Protein AF-A0A9D0VZZ7-F1 (afdb_monomer_lite)

Foldseek 3Di:
DVQLCVVCVVVVHNDGDPVSCLVCVLVPCLVVDDDPDPPDHSNVVNVVVSPDDDD

Radius of gyration: 12.89 Å; chains: 1; bounding box: 22×20×37 Å

Secondary structure (DSSP, 8-state):
-HHHHHHHHHTT-SS--HHHHHHHHHHHHTTT---SSTT--HHHHHHHHHTSPP-

Sequence (55 aa):
LHSARAWALMAGRDHVVPEDLQTVLPHVVGHRLQAAEAGDDAQRLVALLQAVPIP

Structure (mmCIF, N/CA/C/O backbone):
data_AF-A0A9D0VZZ7-F1
#
_entry.id   AF-A0A9D0VZZ7-F1
#
loop_
_atom_site.group_PDB
_atom_site.id
_atom_site.type_symbol
_atom_site.label_atom_id
_atom_site.label_alt_id
_atom_site.label_comp_id
_atom_site.label_asym_id
_atom_site.label_entity_id
_atom_site.label_seq_id
_atom_site.pdbx_PDB_ins_code
_atom_site.Cartn_x
_atom_site.Cartn_y
_atom_site.Cartn_z
_atom_site.occupancy
_atom_site.B_iso_or_equiv
_atom_site.auth_seq_id
_atom_site.auth_comp_id
_atom_site.auth_asym_id
_atom_site.auth_atom_id
_atom_site.pdbx_PDB_model_num
ATOM 1 N N . LEU A 1 1 ? 5.264 -1.077 3.270 1.00 77.94 1 LEU A N 1
ATOM 2 C CA . LEU A 1 1 ? 4.586 -1.426 4.544 1.00 77.94 1 LEU A CA 1
ATOM 3 C C . LEU A 1 1 ? 4.364 -0.222 5.457 1.00 77.94 1 LEU A C 1
ATOM 5 O O . LEU A 1 1 ? 3.229 -0.023 5.861 1.00 77.94 1 LEU A O 1
ATOM 9 N N . HIS A 1 2 ? 5.375 0.604 5.754 1.00 93.44 2 HIS A N 1
ATOM 10 C CA . HIS A 1 2 ? 5.185 1.781 6.621 1.00 93.44 2 HIS A CA 1
ATOM 11 C C . HIS A 1 2 ? 4.111 2.758 6.117 1.00 93.44 2 HIS A C 1
ATOM 13 O O . HIS A 1 2 ? 3.240 3.130 6.893 1.00 93.44 2 HIS A O 1
ATOM 19 N N . SER A 1 3 ? 4.101 3.091 4.822 1.00 94.81 3 SER A N 1
ATOM 20 C CA . SER A 1 3 ? 3.094 3.997 4.245 1.00 94.81 3 SER A CA 1
ATOM 21 C C . SER A 1 3 ? 1.662 3.463 4.370 1.00 94.81 3 SER A C 1
ATOM 23 O O . SER A 1 3 ? 0.762 4.216 4.713 1.00 94.81 3 SER A O 1
ATOM 25 N N . ALA A 1 4 ? 1.454 2.157 4.170 1.00 94.81 4 ALA A N 1
ATOM 26 C CA . ALA A 1 4 ? 0.135 1.535 4.319 1.00 94.81 4 ALA A CA 1
ATOM 27 C C . ALA A 1 4 ? -0.322 1.488 5.786 1.00 94.81 4 ALA A C 1
ATOM 29 O O . ALA A 1 4 ? -1.487 1.723 6.071 1.00 94.81 4 ALA A O 1
ATOM 30 N N . ARG A 1 5 ? 0.599 1.261 6.736 1.00 96.56 5 ARG A N 1
ATOM 31 C CA . ARG A 1 5 ? 0.292 1.360 8.176 1.00 96.56 5 ARG A CA 1
ATOM 32 C C . ARG A 1 5 ? -0.083 2.781 8.582 1.00 96.56 5 ARG A C 1
ATOM 34 O O . ARG A 1 5 ? -1.017 2.959 9.350 1.00 96.56 5 ARG A O 1
ATOM 41 N N . ALA A 1 6 ? 0.628 3.781 8.059 1.00 96.50 6 ALA A N 1
ATOM 42 C CA . ALA A 1 6 ? 0.281 5.180 8.282 1.00 96.50 6 ALA A CA 1
ATOM 43 C C . ALA A 1 6 ? -1.113 5.499 7.720 1.00 96.50 6 ALA A C 1
ATOM 45 O O . ALA A 1 6 ? -1.905 6.141 8.400 1.00 96.50 6 ALA A O 1
ATOM 46 N N . TRP A 1 7 ? -1.439 4.995 6.526 1.00 96.31 7 TRP A N 1
ATOM 47 C CA . TRP A 1 7 ? -2.772 5.134 5.939 1.00 96.31 7 TRP A CA 1
ATOM 48 C C . TRP A 1 7 ? -3.867 4.471 6.788 1.00 96.31 7 TRP A C 1
ATOM 50 O O . TRP A 1 7 ? -4.864 5.116 7.099 1.00 96.31 7 TRP A O 1
ATOM 60 N N . ALA A 1 8 ? -3.655 3.232 7.241 1.00 97.25 8 ALA A N 1
ATOM 61 C CA . ALA A 1 8 ? -4.587 2.531 8.125 1.00 97.25 8 ALA A CA 1
ATOM 62 C C . ALA A 1 8 ? -4.825 3.291 9.442 1.00 97.25 8 ALA A C 1
ATOM 64 O O . ALA A 1 8 ? -5.973 3.486 9.837 1.00 97.25 8 ALA A O 1
ATOM 65 N N . LEU A 1 9 ? -3.755 3.805 10.062 1.00 97.25 9 LEU A N 1
ATOM 66 C CA . 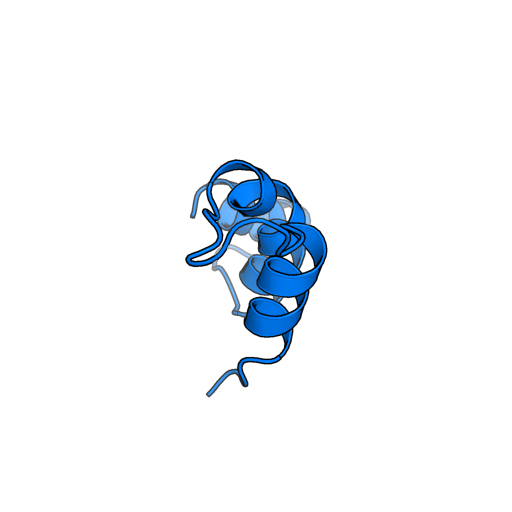LEU A 1 9 ? -3.833 4.636 11.269 1.00 97.25 9 LEU A CA 1
ATOM 67 C C . LEU A 1 9 ? -4.629 5.925 11.035 1.00 97.25 9 LEU A C 1
ATOM 69 O O . LEU A 1 9 ? -5.487 6.266 11.845 1.00 97.25 9 LEU A O 1
ATOM 73 N N . MET A 1 10 ? -4.389 6.624 9.919 1.00 96.81 10 MET A N 1
ATOM 74 C CA . MET A 1 10 ? -5.176 7.806 9.538 1.00 96.81 10 MET A CA 1
ATOM 75 C C . MET A 1 10 ? -6.652 7.462 9.298 1.00 96.81 10 MET A C 1
ATOM 77 O O . MET A 1 10 ? -7.524 8.282 9.568 1.00 96.81 10 MET A O 1
ATOM 81 N N . ALA A 1 11 ? -6.937 6.242 8.841 1.00 96.31 11 ALA A N 1
ATOM 82 C CA . ALA A 1 11 ? -8.285 5.709 8.673 1.00 96.31 11 ALA A CA 1
ATOM 83 C C . ALA A 1 11 ? -8.885 5.110 9.966 1.00 96.31 11 ALA A C 1
ATOM 85 O O . ALA A 1 11 ? -9.939 4.479 9.904 1.00 96.31 11 ALA A O 1
ATOM 86 N N . GLY A 1 12 ? -8.236 5.279 11.127 1.00 97.50 12 GLY A N 1
ATOM 87 C CA . GLY A 1 12 ? -8.733 4.813 12.428 1.00 97.50 12 GLY A CA 1
ATOM 88 C C . GLY A 1 12 ? -8.635 3.301 12.658 1.00 97.50 12 GLY A C 1
ATOM 89 O O . GLY A 1 12 ? -9.263 2.783 13.580 1.00 97.50 12 GLY A O 1
ATOM 90 N N . ARG A 1 13 ? -7.867 2.586 11.831 1.00 97.62 13 ARG A N 1
ATOM 91 C CA . ARG A 1 13 ? -7.634 1.139 11.929 1.00 97.62 13 ARG A CA 1
ATOM 92 C C . ARG A 1 13 ? -6.237 0.852 12.473 1.00 97.62 13 ARG A C 1
ATOM 94 O O . ARG A 1 13 ? -5.283 1.581 12.212 1.00 97.62 13 ARG A O 1
ATOM 101 N N . ASP A 1 14 ? -6.111 -0.241 13.214 1.00 97.06 14 ASP A N 1
ATOM 102 C CA . ASP A 1 14 ? -4.852 -0.731 13.791 1.00 97.06 14 ASP A CA 1
ATOM 103 C C . ASP A 1 14 ? -4.142 -1.775 12.910 1.00 97.06 14 ASP A C 1
ATOM 105 O O . ASP A 1 14 ? -2.985 -2.129 13.151 1.00 97.06 14 ASP A O 1
ATOM 109 N N . HIS A 1 15 ? -4.812 -2.237 11.856 1.00 96.00 15 HIS A N 1
ATOM 110 C CA . HIS A 1 15 ? -4.307 -3.204 10.895 1.00 96.00 15 HIS A CA 1
ATOM 111 C C . HIS A 1 15 ? -4.468 -2.699 9.460 1.00 96.00 15 HIS A C 1
ATOM 113 O O . HIS A 1 15 ? -5.364 -1.922 9.130 1.00 96.00 15 HIS A O 1
ATOM 119 N N . VAL A 1 16 ? -3.563 -3.166 8.602 1.00 95.94 16 VAL A N 1
ATOM 120 C CA . VAL A 1 16 ? -3.554 -2.861 7.170 1.00 95.94 16 VAL A CA 1
ATOM 121 C C . VAL A 1 16 ? -4.512 -3.802 6.457 1.00 95.94 16 VAL A C 1
ATOM 123 O O . VAL A 1 16 ? -4.447 -5.013 6.671 1.00 95.94 16 VAL A O 1
ATOM 126 N N . VAL A 1 17 ? -5.338 -3.248 5.577 1.00 94.25 17 VAL A N 1
ATOM 127 C CA . VAL A 1 17 ? -6.138 -4.010 4.611 1.00 94.25 17 VAL A CA 1
ATOM 128 C C . VAL A 1 17 ? -5.551 -3.840 3.204 1.00 94.25 17 VAL A C 1
ATOM 130 O O . VAL A 1 17 ? -4.757 -2.920 2.969 1.00 94.25 17 VAL A O 1
ATOM 133 N N . PRO A 1 18 ? -5.892 -4.717 2.252 1.00 92.00 18 PRO A N 1
ATOM 134 C CA . PRO A 1 18 ? -5.366 -4.645 0.890 1.00 92.00 18 PRO A CA 1
ATOM 135 C C . PRO A 1 18 ? -5.596 -3.296 0.186 1.00 92.00 18 PRO A C 1
ATOM 137 O O . PRO A 1 18 ? -4.710 -2.813 -0.522 1.00 92.00 18 PRO A O 1
ATOM 140 N N . GLU A 1 19 ? -6.716 -2.625 0.447 1.00 91.62 19 GLU A N 1
ATOM 141 C CA . GLU A 1 19 ? -7.053 -1.307 -0.105 1.00 91.62 19 GLU A CA 1
ATOM 142 C C . GLU A 1 19 ? -6.056 -0.218 0.325 1.00 91.62 19 GLU A C 1
ATOM 144 O O . GLU A 1 19 ? -5.747 0.696 -0.444 1.00 91.62 19 GLU A O 1
ATOM 149 N N . ASP A 1 20 ? -5.480 -0.328 1.526 1.00 93.94 20 ASP A N 1
ATOM 150 C CA . ASP A 1 20 ? -4.458 0.611 2.001 1.00 93.94 20 ASP A CA 1
ATOM 151 C C . ASP A 1 20 ? -3.183 0.490 1.169 1.00 93.94 20 ASP A C 1
ATOM 153 O O . ASP A 1 20 ? -2.533 1.488 0.855 1.00 93.94 20 ASP A O 1
ATOM 157 N N . LEU A 1 21 ? -2.819 -0.743 0.799 1.00 90.69 21 LEU A N 1
ATOM 158 C CA . LEU A 1 21 ? -1.670 -1.005 -0.060 1.00 90.69 21 LEU A CA 1
ATOM 159 C C . LEU A 1 21 ? -1.921 -0.465 -1.459 1.00 90.69 21 LEU A C 1
ATOM 161 O O . LEU A 1 21 ? -1.055 0.235 -1.980 1.00 90.69 21 LEU A O 1
ATOM 165 N N . GLN A 1 22 ? -3.089 -0.743 -2.038 1.00 90.19 22 GLN A N 1
ATOM 166 C CA . GLN A 1 22 ? -3.449 -0.240 -3.362 1.00 90.19 22 GLN A CA 1
ATOM 167 C C . GLN A 1 22 ? -3.451 1.292 -3.401 1.00 90.19 22 GLN A C 1
ATOM 169 O O . GLN A 1 22 ? -2.913 1.869 -4.340 1.00 90.19 22 GLN A O 1
ATOM 174 N N . THR A 1 23 ? -3.921 1.958 -2.346 1.00 91.44 23 THR A N 1
ATOM 175 C CA . THR A 1 23 ? -3.943 3.427 -2.279 1.00 91.44 23 THR A CA 1
ATOM 176 C C . THR A 1 23 ? -2.537 4.037 -2.295 1.00 91.44 23 THR A C 1
ATOM 178 O O . THR A 1 23 ? -2.257 4.994 -3.023 1.00 91.44 23 THR A O 1
ATOM 181 N N . VAL A 1 24 ? -1.608 3.480 -1.511 1.00 92.06 24 VAL A N 1
ATOM 182 C CA . VAL A 1 24 ? -0.252 4.047 -1.386 1.00 92.06 24 VAL A CA 1
ATOM 183 C C . VAL A 1 24 ? 0.720 3.548 -2.457 1.00 92.06 24 VAL A C 1
ATOM 185 O O . VAL A 1 24 ? 1.713 4.222 -2.727 1.00 92.06 24 VAL A O 1
ATOM 188 N N . LEU A 1 25 ? 0.462 2.388 -3.071 1.00 88.50 25 LEU A N 1
ATOM 189 C CA . LEU A 1 25 ? 1.351 1.728 -4.035 1.00 88.50 25 LEU A CA 1
ATOM 190 C C . LEU A 1 25 ? 1.818 2.661 -5.165 1.00 88.50 25 LEU A C 1
ATOM 192 O O . LEU A 1 25 ? 3.035 2.820 -5.291 1.00 88.50 25 LEU A O 1
ATOM 196 N N . PRO A 1 26 ? 0.923 3.332 -5.925 1.00 87.56 26 PRO A N 1
ATOM 197 C CA . PRO A 1 26 ? 1.297 4.160 -7.075 1.00 87.56 26 PRO A CA 1
ATOM 198 C C . PRO A 1 26 ? 2.353 5.211 -6.746 1.00 87.56 26 PRO A C 1
ATOM 200 O O . PRO A 1 26 ? 3.301 5.427 -7.496 1.00 87.56 26 PRO A O 1
ATOM 203 N N . HIS A 1 27 ? 2.222 5.796 -5.561 1.00 87.50 27 HIS A N 1
ATOM 204 C CA . HIS A 1 27 ? 3.036 6.899 -5.075 1.00 87.50 27 HIS A CA 1
ATOM 205 C C . HIS A 1 27 ? 4.402 6.439 -4.542 1.00 87.50 27 HIS A C 1
ATOM 207 O O . HIS A 1 27 ? 5.327 7.238 -4.434 1.00 87.50 27 HIS A O 1
ATOM 213 N N . VAL A 1 28 ? 4.545 5.156 -4.187 1.00 89.75 28 VAL A N 1
ATOM 214 C CA . VAL A 1 28 ? 5.754 4.613 -3.544 1.00 89.75 28 VAL A CA 1
ATOM 215 C C . VAL A 1 28 ? 6.623 3.822 -4.519 1.00 89.75 28 VAL A C 1
ATOM 217 O O . VAL A 1 28 ? 7.852 3.852 -4.402 1.00 89.75 28 VAL A O 1
ATOM 220 N N . VAL A 1 29 ? 6.016 3.090 -5.458 1.00 86.44 29 VAL A N 1
ATOM 221 C CA . VAL A 1 29 ? 6.758 2.157 -6.323 1.00 86.44 29 VAL A CA 1
ATOM 222 C C . VAL A 1 29 ? 7.089 2.713 -7.699 1.00 86.44 29 VAL A C 1
ATOM 224 O O . VAL A 1 29 ? 7.985 2.166 -8.328 1.00 86.44 29 VAL A O 1
ATOM 227 N N . GLY A 1 30 ? 6.462 3.807 -8.146 1.00 83.44 30 GLY A N 1
ATOM 228 C CA . GLY A 1 30 ? 6.673 4.357 -9.494 1.00 83.44 30 GLY A CA 1
ATOM 229 C C . GLY A 1 30 ? 8.152 4.563 -9.850 1.00 83.44 30 GLY A C 1
ATOM 230 O O . GLY A 1 30 ? 8.610 4.083 -10.877 1.00 83.44 30 GLY A O 1
ATOM 231 N N . HIS A 1 31 ? 8.942 5.158 -8.952 1.00 83.56 31 HIS A N 1
ATOM 232 C CA . HIS A 1 31 ? 10.387 5.361 -9.163 1.00 83.56 31 HIS A CA 1
ATOM 233 C C . HIS A 1 31 ? 11.254 4.108 -8.958 1.00 83.56 31 HIS A C 1
ATOM 235 O O . HIS A 1 31 ? 12.456 4.141 -9.208 1.00 83.56 31 HIS A O 1
ATOM 241 N N . ARG A 1 32 ? 10.677 3.023 -8.431 1.00 82.75 32 ARG A N 1
ATOM 242 C CA . ARG A 1 32 ? 11.366 1.749 -8.165 1.00 82.75 32 ARG A CA 1
ATOM 243 C C . ARG A 1 32 ? 11.085 0.701 -9.234 1.00 82.75 32 ARG A C 1
ATOM 245 O O . ARG A 1 32 ? 11.817 -0.281 -9.312 1.00 82.75 32 ARG A O 1
ATOM 252 N N . LEU A 1 33 ? 10.028 0.889 -10.018 1.00 83.50 33 LEU A N 1
ATOM 253 C CA . LEU A 1 33 ? 9.710 0.036 -11.148 1.00 83.50 33 LEU A CA 1
ATOM 254 C C . LEU A 1 33 ? 10.673 0.349 -12.288 1.00 83.50 33 LEU A C 1
ATOM 256 O O . LEU A 1 33 ? 10.798 1.491 -12.722 1.00 83.50 33 LEU A O 1
ATOM 260 N N . GLN A 1 34 ? 11.365 -0.685 -12.751 1.00 81.12 34 GLN A N 1
ATOM 261 C CA . GLN A 1 34 ? 12.181 -0.626 -13.951 1.00 81.12 34 GLN A CA 1
ATOM 262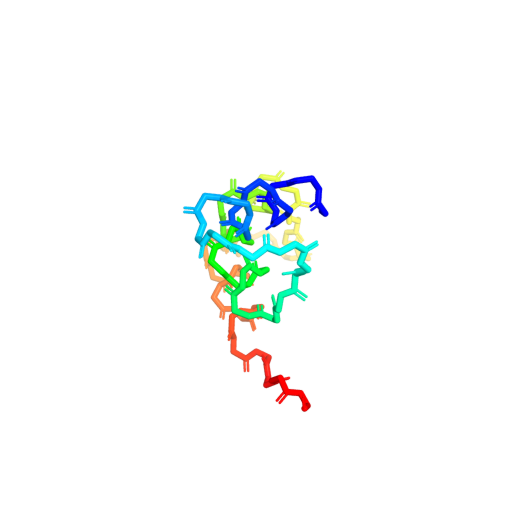 C C . GLN A 1 34 ? 11.457 -1.385 -15.051 1.00 81.12 34 GLN A C 1
ATOM 264 O O . GLN A 1 34 ? 11.066 -2.539 -14.869 1.00 81.12 34 GLN A O 1
ATOM 269 N N . ALA A 1 35 ? 11.275 -0.716 -16.182 1.00 78.50 35 ALA A N 1
ATOM 270 C CA . ALA A 1 35 ? 10.784 -1.345 -17.388 1.00 78.50 35 ALA A CA 1
ATOM 271 C C . ALA A 1 35 ? 11.798 -2.380 -17.890 1.00 78.50 35 ALA A C 1
ATOM 273 O O . ALA A 1 35 ? 13.002 -2.116 -17.905 1.00 78.50 35 ALA A 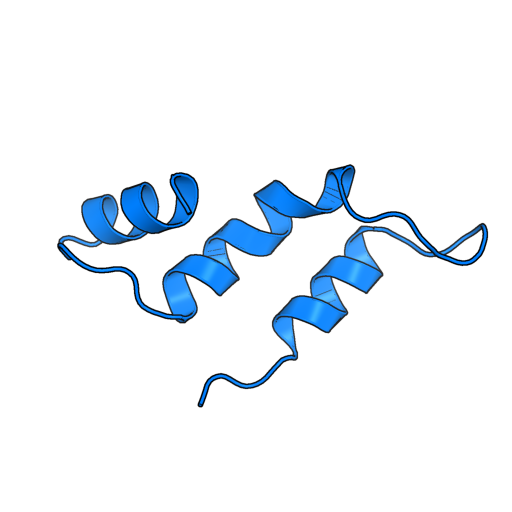O 1
ATOM 274 N N . ALA A 1 36 ? 11.310 -3.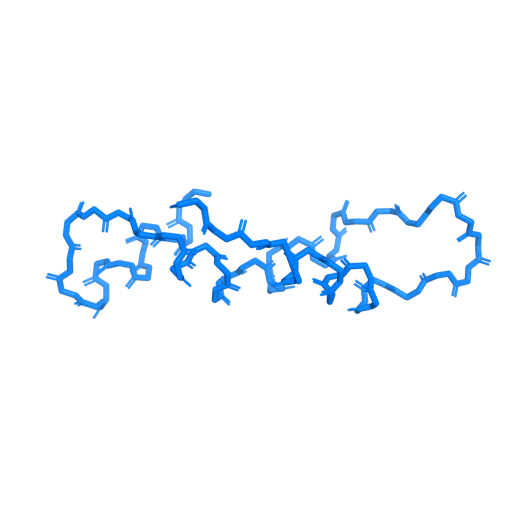546 -18.313 1.00 78.75 36 ALA A N 1
ATOM 275 C CA . ALA A 1 36 ? 12.152 -4.553 -18.956 1.00 78.75 36 ALA A CA 1
ATOM 276 C C . ALA A 1 36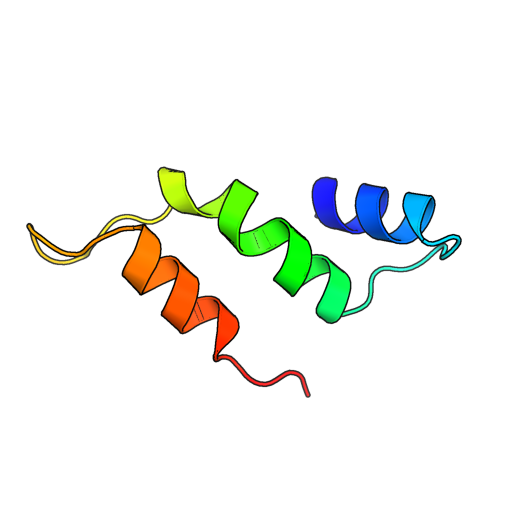 ? 12.600 -4.105 -20.360 1.00 78.75 36 ALA A C 1
ATOM 278 O O . ALA A 1 36 ? 13.677 -4.483 -20.814 1.00 78.75 36 ALA A O 1
ATOM 279 N N . GLU A 1 37 ? 11.794 -3.270 -21.021 1.00 76.00 37 GLU A N 1
ATOM 280 C CA . GLU A 1 37 ? 12.072 -2.709 -22.342 1.00 76.00 37 GLU A CA 1
ATOM 281 C C . GLU A 1 37 ? 12.123 -1.177 -22.291 1.00 76.00 37 GLU A C 1
ATOM 283 O O . GLU A 1 37 ? 11.387 -0.524 -21.546 1.00 76.00 37 GLU A O 1
ATOM 288 N N . ALA A 1 38 ? 13.005 -0.582 -23.096 1.00 66.50 38 ALA A N 1
ATOM 289 C CA . ALA A 1 38 ? 13.122 0.866 -23.187 1.00 66.50 38 ALA A CA 1
ATOM 290 C C . ALA A 1 38 ? 11.854 1.466 -23.820 1.00 66.50 38 ALA A C 1
ATOM 292 O O . ALA A 1 38 ? 11.528 1.160 -24.964 1.00 66.50 38 ALA A O 1
ATOM 293 N N . GLY A 1 39 ? 11.168 2.344 -23.083 1.00 67.81 39 GLY A N 1
ATOM 294 C CA . GLY A 1 39 ? 9.951 3.028 -23.538 1.00 67.81 39 GLY A CA 1
ATOM 295 C C . GLY A 1 39 ? 8.689 2.681 -22.750 1.00 67.81 39 GLY A C 1
ATOM 296 O O . GLY A 1 39 ? 7.660 3.315 -22.977 1.00 67.81 39 GLY A O 1
ATOM 297 N N . ASP A 1 40 ? 8.755 1.729 -21.815 1.00 71.81 40 ASP A N 1
ATOM 298 C CA . ASP A 1 40 ? 7.626 1.456 -20.927 1.00 71.81 40 ASP A CA 1
ATOM 299 C C . ASP A 1 40 ? 7.523 2.535 -19.837 1.00 71.81 40 ASP A C 1
ATOM 301 O O . ASP A 1 40 ? 8.507 2.903 -19.188 1.00 71.81 40 ASP A O 1
ATOM 305 N N . ASP A 1 41 ? 6.316 3.066 -19.658 1.00 76.50 41 ASP A N 1
ATOM 306 C CA . ASP A 1 41 ? 6.042 4.132 -18.699 1.00 76.50 41 ASP A CA 1
ATOM 307 C C . ASP A 1 41 ? 5.853 3.532 -17.298 1.00 76.50 41 ASP A C 1
ATOM 309 O O . ASP A 1 41 ? 5.043 2.622 -17.095 1.00 76.50 41 ASP A O 1
ATOM 313 N N . ALA A 1 42 ? 6.558 4.072 -16.301 1.00 77.31 42 ALA A N 1
ATOM 314 C CA . ALA A 1 42 ? 6.374 3.706 -14.899 1.00 77.31 42 ALA A CA 1
ATOM 315 C C . ALA A 1 42 ? 4.898 3.809 -14.476 1.00 77.31 42 ALA A C 1
ATOM 317 O O . ALA A 1 42 ? 4.414 2.968 -13.718 1.00 77.31 42 ALA A O 1
ATOM 318 N N . GLN A 1 43 ? 4.156 4.778 -15.025 1.00 78.56 43 GLN A N 1
ATOM 319 C CA . GLN A 1 43 ? 2.720 4.938 -14.792 1.00 78.56 43 GLN A CA 1
ATOM 320 C C . GLN A 1 43 ? 1.909 3.724 -15.283 1.00 78.56 43 GLN A C 1
ATOM 322 O O . GLN A 1 43 ? 0.960 3.290 -14.625 1.00 78.56 43 GLN A O 1
ATOM 327 N N . ARG A 1 44 ? 2.295 3.137 -16.422 1.00 81.94 44 ARG A N 1
ATOM 328 C CA . ARG A 1 44 ? 1.652 1.947 -16.994 1.00 81.94 44 ARG A CA 1
ATOM 329 C C . ARG A 1 44 ? 1.929 0.707 -16.152 1.00 81.94 44 ARG A C 1
ATOM 331 O O . ARG A 1 44 ? 1.007 -0.056 -15.873 1.00 81.94 44 ARG A O 1
ATOM 338 N N . LEU A 1 45 ? 3.168 0.532 -15.694 1.00 81.50 45 LEU A N 1
ATOM 339 C CA . LEU A 1 45 ? 3.541 -0.569 -14.800 1.00 81.50 45 LEU A CA 1
ATOM 340 C C . LEU A 1 45 ? 2.801 -0.481 -13.458 1.00 81.50 45 LEU A C 1
ATOM 342 O O . LEU A 1 45 ? 2.303 -1.484 -12.950 1.00 81.50 45 LEU A O 1
ATOM 346 N N . VAL A 1 46 ? 2.659 0.729 -12.911 1.00 84.62 46 VAL A N 1
ATOM 347 C CA . VAL A 1 46 ? 1.844 0.983 -11.717 1.00 84.62 46 VAL A CA 1
ATOM 348 C C . VAL A 1 46 ? 0.380 0.594 -11.941 1.00 84.62 46 VAL A C 1
ATOM 350 O O . VAL A 1 46 ? -0.216 -0.038 -11.068 1.00 84.62 46 VAL A O 1
ATOM 353 N N . ALA A 1 47 ? -0.199 0.925 -13.097 1.00 85.06 47 ALA A N 1
ATOM 354 C CA . ALA A 1 47 ? -1.582 0.569 -13.415 1.00 85.06 47 ALA A CA 1
ATOM 355 C C . ALA A 1 47 ? -1.800 -0.954 -13.473 1.00 85.06 47 ALA A C 1
ATOM 357 O O . ALA A 1 47 ? -2.826 -1.445 -13.007 1.00 85.06 47 ALA A O 1
ATOM 358 N N . LEU A 1 48 ? -0.820 -1.715 -13.972 1.00 84.75 48 LEU A N 1
ATOM 359 C CA . LEU A 1 48 ? -0.880 -3.181 -13.972 1.00 84.75 48 LEU A CA 1
ATOM 360 C C . LEU A 1 48 ? -0.906 -3.762 -12.553 1.00 84.75 48 LEU A C 1
ATOM 362 O O . LEU A 1 48 ? -1.639 -4.712 -12.295 1.00 84.75 48 LEU A O 1
ATOM 366 N N . LEU A 1 49 ? -0.156 -3.172 -11.619 1.00 82.06 49 LEU A N 1
ATOM 367 C CA . LEU A 1 49 ? -0.166 -3.604 -10.217 1.00 82.06 49 LEU A CA 1
ATOM 368 C C . LEU A 1 49 ? -1.510 -3.337 -9.528 1.00 82.06 49 LEU A C 1
ATOM 370 O O . LEU A 1 49 ? -1.918 -4.120 -8.676 1.00 82.06 49 LEU A O 1
ATOM 374 N N . GLN A 1 50 ? -2.208 -2.259 -9.898 1.00 84.00 50 GLN A N 1
ATOM 375 C CA . GLN A 1 50 ? -3.548 -1.951 -9.378 1.00 84.00 50 GLN A CA 1
ATOM 376 C C . GLN A 1 50 ? -4.613 -2.937 -9.869 1.00 84.00 50 GLN A C 1
ATOM 378 O O . GLN A 1 50 ? -5.617 -3.142 -9.198 1.00 84.00 50 GLN A O 1
ATOM 383 N N . ALA A 1 51 ? -4.395 -3.560 -11.028 1.00 85.88 51 ALA A N 1
ATOM 384 C CA . ALA A 1 51 ? -5.327 -4.524 -11.601 1.00 85.88 51 ALA A CA 1
ATOM 385 C C . ALA A 1 51 ? -5.242 -5.919 -10.954 1.00 85.88 51 ALA A C 1
ATOM 387 O O . ALA A 1 51 ? -6.049 -6.788 -11.283 1.00 85.88 51 ALA A O 1
ATOM 388 N N . VAL A 1 52 ? -4.278 -6.158 -10.055 1.00 86.56 52 VAL A N 1
ATOM 389 C CA . VAL A 1 52 ? -4.139 -7.442 -9.358 1.00 86.56 52 VAL A CA 1
ATOM 390 C C . VAL A 1 52 ? -5.293 -7.604 -8.357 1.00 86.56 52 VAL A C 1
ATOM 392 O O . VAL A 1 52 ? -5.406 -6.793 -7.433 1.00 86.56 52 VAL A O 1
ATOM 395 N N . PRO A 1 53 ? -6.148 -8.635 -8.508 1.00 82.31 53 PRO A N 1
ATOM 396 C CA . PRO A 1 53 ? -7.271 -8.856 -7.608 1.00 82.31 53 PRO A CA 1
ATOM 397 C C . PRO A 1 53 ? -6.796 -9.234 -6.204 1.00 82.31 53 PRO A C 1
ATOM 399 O O . PRO A 1 53 ? -5.801 -9.940 -6.024 1.00 82.31 53 PRO A O 1
ATOM 402 N N . ILE A 1 54 ? -7.544 -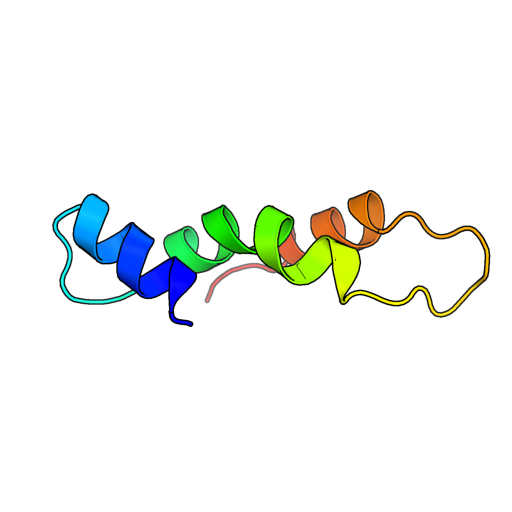8.760 -5.213 1.00 80.62 54 ILE A N 1
ATOM 403 C CA . ILE A 1 54 ? -7.328 -9.055 -3.800 1.00 80.62 54 ILE A CA 1
ATOM 404 C C . ILE A 1 54 ? -8.116 -10.337 -3.453 1.00 80.62 54 ILE A C 1
ATOM 406 O O . ILE A 1 54 ? -9.312 -10.369 -3.754 1.00 80.62 54 ILE A O 1
ATOM 410 N N . PRO A 1 55 ? -7.480 -11.378 -2.875 1.00 70.56 55 PRO A N 1
ATOM 411 C CA . PRO A 1 55 ? -8.154 -12.594 -2.404 1.00 70.56 55 PRO A CA 1
ATOM 412 C C . PRO A 1 55 ? -9.079 -12.374 -1.203 1.00 70.56 55 PRO A C 1
ATOM 414 O O . PRO A 1 55 ? -8.748 -11.513 -0.356 1.00 70.56 55 PRO A O 1
#

pLDDT: mean 86.8, std 8.2, range [66.5, 97.62]